Protein AF-A0A959YIH0-F1 (afdb_monomer)

Secondary structure (DSSP, 8-state):
-------HHHHHHHH-TTTTTSPPPPP-PPPTTHHHHHHHHHHHHHHS------TTHHHHHHHHHHHHHHHHHHHHS--------HHHHHHHS-HHHHHHHHHHS-----HHHHHHTTSS-HHHHHHHH---GGGGGGS---------PPPP-------HHHHHHHHHHHH--

Structure (mmCIF, N/CA/C/O backbone):
data_AF-A0A959YIH0-F1
#
_entry.id   AF-A0A959YIH0-F1
#
loop_
_atom_site.group_PDB
_atom_site.id
_atom_site.type_symbol
_atom_site.label_atom_id
_atom_site.label_alt_id
_atom_site.label_comp_id
_atom_site.label_asym_id
_atom_site.label_entity_id
_atom_site.label_seq_id
_atom_site.pdbx_PDB_ins_code
_atom_site.Cartn_x
_atom_site.Cartn_y
_atom_site.Cartn_z
_atom_site.occupancy
_atom_site.B_iso_or_equiv
_atom_site.auth_seq_id
_atom_site.auth_comp_id
_atom_site.auth_asym_id
_atom_site.auth_atom_id
_atom_site.pdbx_PDB_model_num
ATOM 1 N N . MET A 1 1 ? -66.044 4.213 20.644 1.00 38.31 1 MET A N 1
ATOM 2 C CA . MET A 1 1 ? -66.030 4.310 22.119 1.00 38.31 1 MET A CA 1
ATOM 3 C C . MET A 1 1 ? -65.194 3.133 22.607 1.00 38.31 1 MET A C 1
ATOM 5 O O . MET A 1 1 ? -65.694 2.019 22.610 1.00 38.31 1 MET A O 1
ATOM 9 N N . ALA A 1 2 ? -63.887 3.328 22.803 1.00 43.69 2 ALA A N 1
ATOM 10 C CA . ALA A 1 2 ? -62.960 2.235 23.116 1.00 43.69 2 ALA A CA 1
ATOM 11 C C . ALA A 1 2 ? -63.130 1.820 24.590 1.00 43.69 2 ALA A C 1
ATOM 13 O O . ALA A 1 2 ? -63.140 2.709 25.448 1.00 43.69 2 ALA A O 1
ATOM 14 N N . PRO A 1 3 ? -63.322 0.530 24.915 1.00 51.44 3 PRO A N 1
ATOM 15 C CA . PRO A 1 3 ? -63.470 0.126 26.301 1.00 51.44 3 PRO A CA 1
ATOM 16 C C . PRO A 1 3 ? -62.102 0.118 26.997 1.00 51.44 3 PRO A C 1
ATOM 18 O O . PRO A 1 3 ? -61.187 -0.573 26.571 1.00 51.44 3 PRO A O 1
ATOM 21 N N . LYS A 1 4 ? -62.024 0.955 28.039 1.00 52.09 4 LYS A N 1
ATOM 22 C CA . LYS A 1 4 ? -61.282 0.844 29.309 1.00 52.09 4 LYS A CA 1
ATOM 23 C C . LYS A 1 4 ? -60.061 -0.085 29.365 1.00 52.09 4 LYS A C 1
ATOM 25 O O . LYS A 1 4 ? -60.226 -1.290 29.226 1.00 52.09 4 LY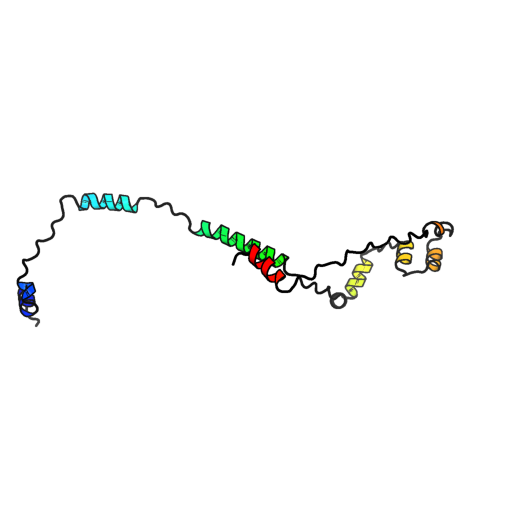S A O 1
ATOM 30 N N . ASN A 1 5 ? -58.934 0.513 29.787 1.00 58.91 5 ASN A N 1
ATOM 31 C CA . ASN A 1 5 ? -57.877 -0.066 30.634 1.00 58.91 5 ASN A CA 1
ATOM 32 C C . ASN A 1 5 ? -58.366 -1.320 31.372 1.00 58.91 5 ASN A C 1
ATOM 34 O O . ASN A 1 5 ? -58.962 -1.203 32.448 1.00 58.91 5 ASN A O 1
ATOM 38 N N . LYS A 1 6 ? -58.162 -2.495 30.782 1.00 59.66 6 LYS A N 1
ATOM 39 C CA . LYS A 1 6 ? -58.108 -3.725 31.557 1.00 59.66 6 LYS A CA 1
ATOM 40 C C . LYS A 1 6 ? -56.715 -3.782 32.159 1.00 59.66 6 LYS A C 1
ATOM 42 O O . LYS A 1 6 ? -55.754 -3.326 31.540 1.00 59.66 6 LYS A O 1
ATOM 47 N N . ASP A 1 7 ? -56.644 -4.234 33.400 1.00 77.31 7 ASP A N 1
ATOM 48 C CA . ASP A 1 7 ? -55.367 -4.421 34.065 1.00 77.31 7 ASP A CA 1
ATOM 49 C C . ASP A 1 7 ? -54.534 -5.403 33.228 1.00 77.31 7 ASP A C 1
ATOM 51 O O . ASP A 1 7 ? -55.070 -6.388 32.715 1.00 77.31 7 ASP A O 1
ATOM 55 N N . ILE A 1 8 ? -53.243 -5.127 33.036 1.00 76.50 8 ILE A N 1
ATOM 56 C CA . ILE A 1 8 ? -52.372 -5.941 32.170 1.00 76.50 8 ILE A CA 1
ATOM 57 C C . ILE A 1 8 ? -52.355 -7.396 32.672 1.00 76.50 8 ILE A C 1
ATOM 59 O O . ILE A 1 8 ? -52.262 -8.333 31.883 1.00 76.50 8 ILE A O 1
ATOM 63 N N . GLN A 1 9 ? -52.546 -7.586 33.980 1.00 71.81 9 GLN A N 1
ATOM 64 C CA . GLN A 1 9 ? -52.694 -8.887 34.630 1.00 71.81 9 GLN A CA 1
ATOM 65 C C . GLN A 1 9 ? -53.962 -9.648 34.206 1.00 71.81 9 GLN A C 1
ATOM 67 O O . GLN A 1 9 ? -53.921 -10.869 34.051 1.00 71.81 9 GLN A O 1
ATOM 72 N N . ASP A 1 10 ? -55.075 -8.948 33.975 1.00 79.12 10 ASP A N 1
ATOM 73 C CA . ASP A 1 10 ? -56.326 -9.564 33.522 1.00 79.12 10 ASP A CA 1
ATOM 74 C C . ASP A 1 10 ? -56.211 -10.024 32.061 1.00 79.12 10 ASP A C 1
ATOM 76 O O . ASP A 1 10 ? -56.648 -11.120 31.718 1.00 79.12 10 ASP A O 1
ATOM 80 N N . GLU A 1 11 ? -55.561 -9.228 31.204 1.00 78.75 11 GLU A N 1
ATOM 81 C CA . GLU A 1 11 ? -55.295 -9.613 29.810 1.00 78.75 11 GLU A CA 1
ATOM 82 C C . GLU A 1 11 ? -54.270 -10.753 29.715 1.00 78.75 11 GLU A C 1
ATOM 84 O O . GLU A 1 11 ? -54.449 -11.692 28.937 1.00 78.75 11 GLU A O 1
ATOM 89 N N . LEU A 1 12 ? -53.220 -10.725 30.544 1.00 78.62 12 LEU A N 1
ATOM 90 C CA . LEU A 1 12 ? -52.243 -11.811 30.630 1.00 78.62 12 LEU A CA 1
ATOM 91 C C . LEU A 1 12 ? -52.887 -13.112 31.104 1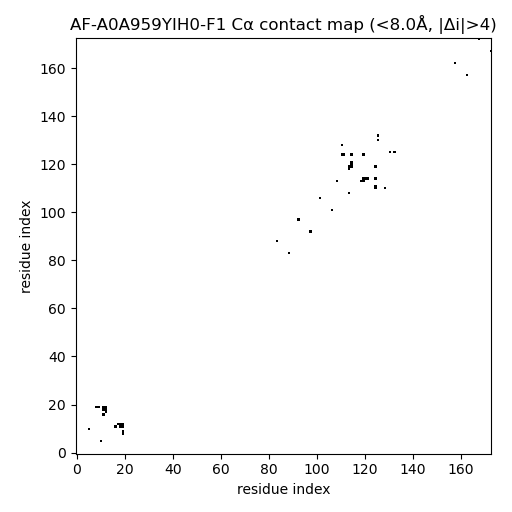.00 78.62 12 LEU A C 1
ATOM 93 O O . LEU A 1 12 ? -52.558 -14.167 30.572 1.00 78.62 12 LEU A O 1
ATOM 97 N N . ARG A 1 13 ? -53.828 -13.065 32.052 1.00 81.88 13 ARG A N 1
ATOM 98 C CA . ARG A 1 13 ? -54.528 -14.260 32.542 1.00 81.88 13 ARG A CA 1
ATOM 99 C C . ARG A 1 13 ? -55.403 -14.912 31.467 1.00 81.88 13 ARG A C 1
ATOM 101 O O . ARG A 1 13 ? -55.488 -16.139 31.439 1.00 81.88 13 ARG A O 1
ATOM 108 N N . ASP A 1 14 ? -56.005 -14.111 30.589 1.00 84.62 14 ASP A N 1
ATOM 109 C CA . ASP A 1 14 ? -56.841 -14.593 29.483 1.00 84.62 14 ASP A CA 1
ATOM 110 C C . ASP A 1 14 ? -56.012 -15.222 28.345 1.00 84.62 14 ASP A C 1
ATOM 112 O O . ASP A 1 14 ? -56.453 -16.190 27.724 1.00 84.62 14 ASP A O 1
ATOM 116 N N . ILE A 1 15 ? -54.817 -14.686 28.059 1.00 84.75 15 ILE A N 1
ATOM 117 C CA . ILE A 1 15 ? -53.994 -15.110 26.910 1.00 84.75 15 ILE A CA 1
ATOM 118 C C . ILE A 1 15 ? -52.932 -16.146 27.322 1.00 84.75 15 ILE A C 1
ATOM 120 O O . ILE A 1 15 ? -52.697 -17.116 26.604 1.00 84.75 15 ILE A O 1
ATOM 124 N N . PHE A 1 16 ? -52.303 -15.960 28.483 1.00 82.56 16 PHE A N 1
ATOM 125 C CA . PHE A 1 16 ? -51.209 -16.783 29.001 1.00 82.56 16 PHE A CA 1
ATOM 126 C C . PHE A 1 16 ? -51.337 -16.968 30.524 1.00 82.56 16 PHE A C 1
ATOM 128 O O . PHE A 1 16 ? -50.614 -16.328 31.296 1.00 82.56 16 PHE A O 1
ATOM 135 N N . PRO A 1 17 ? -52.219 -17.876 30.986 1.00 78.75 17 PRO A N 1
ATOM 136 C CA . PRO A 1 17 ? -52.513 -18.055 32.410 1.00 78.75 17 PRO A CA 1
ATOM 137 C C . PRO A 1 17 ? -51.282 -18.414 33.256 1.00 78.75 17 PRO A C 1
ATOM 139 O O . PRO A 1 17 ? -51.258 -18.119 34.448 1.00 78.75 17 PRO A O 1
ATOM 142 N N . GLU A 1 18 ? -50.247 -18.996 32.645 1.00 77.75 18 GLU A N 1
ATOM 143 C CA . GLU A 1 18 ? -48.972 -19.318 33.300 1.00 77.75 18 GLU A CA 1
ATOM 144 C C . GLU A 1 18 ? -48.161 -18.066 33.687 1.00 77.75 18 GLU A C 1
ATOM 146 O O . GLU A 1 18 ? -47.511 -18.047 34.732 1.00 77.75 18 GLU A O 1
ATOM 151 N N . LEU A 1 19 ? -48.232 -16.989 32.896 1.00 71.81 19 LEU A N 1
ATOM 152 C CA . LEU A 1 19 ? -47.504 -15.741 33.162 1.00 71.81 19 LEU A CA 1
ATOM 153 C C . LEU A 1 19 ? -48.202 -14.869 34.209 1.00 71.81 19 LEU A C 1
ATOM 155 O O . LEU A 1 19 ? -47.533 -14.178 34.968 1.00 71.81 19 LEU A O 1
ATOM 159 N N . ALA A 1 20 ? -49.530 -14.952 34.311 1.00 73.69 20 ALA A N 1
ATOM 160 C CA . ALA A 1 20 ? -50.3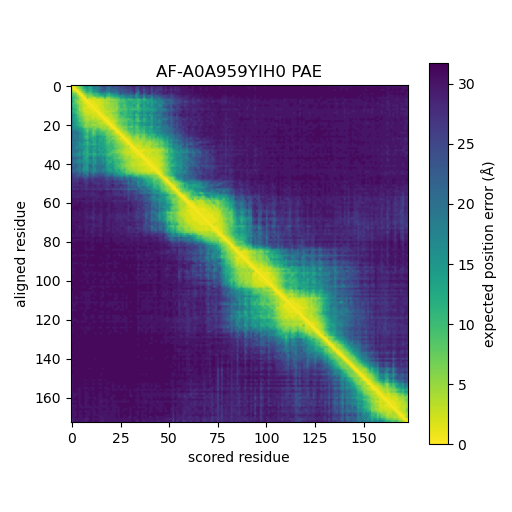05 -14.236 35.328 1.00 73.69 20 ALA A CA 1
ATOM 161 C C . ALA A 1 20 ? -50.062 -14.755 36.760 1.00 73.69 20 ALA A C 1
ATOM 163 O O . ALA A 1 20 ? -50.447 -14.113 37.735 1.00 73.69 20 ALA A O 1
ATOM 164 N N . THR A 1 21 ? -49.455 -15.939 36.901 1.00 76.19 21 THR A N 1
ATOM 165 C CA . THR A 1 21 ? -49.031 -16.490 38.198 1.00 76.19 21 THR A CA 1
ATOM 166 C C . THR A 1 21 ? -47.585 -16.163 38.561 1.00 76.19 21 THR A C 1
ATOM 168 O O . THR A 1 21 ? -47.141 -16.529 39.650 1.00 76.19 21 THR A O 1
ATOM 171 N N . TRP A 1 22 ? -46.841 -15.497 37.673 1.00 76.44 22 TRP A N 1
ATOM 172 C CA . TRP A 1 22 ? -45.456 -15.137 37.936 1.00 76.44 22 TRP A CA 1
ATOM 173 C C . TRP A 1 22 ? -45.405 -14.027 39.000 1.00 76.44 22 TRP A C 1
ATOM 175 O O . TRP A 1 22 ? -46.135 -13.041 38.877 1.00 76.44 22 TRP A O 1
ATOM 185 N N . PRO A 1 23 ? -44.583 -14.166 40.058 1.00 74.50 23 PRO A N 1
ATOM 186 C CA . PRO A 1 23 ? -44.419 -13.107 41.046 1.00 74.50 23 PRO A CA 1
ATOM 187 C C . PRO A 1 23 ? -43.867 -11.867 40.347 1.00 74.50 23 PRO A C 1
ATOM 189 O O . PRO A 1 23 ? -42.857 -11.966 39.655 1.00 74.50 23 PRO A O 1
ATOM 192 N N . GLU A 1 24 ? -44.537 -10.725 40.498 1.00 75.56 24 GLU A N 1
ATOM 193 C CA . GLU A 1 24 ? -44.120 -9.473 39.869 1.00 75.56 24 GLU A CA 1
ATOM 194 C C . GLU A 1 24 ? -42.621 -9.255 40.130 1.00 75.56 24 GLU A C 1
ATOM 196 O O . GLU A 1 24 ? -42.200 -9.296 41.292 1.00 75.56 24 GLU A O 1
ATOM 201 N N . PRO A 1 25 ? -41.791 -9.175 39.072 1.00 73.00 25 PRO A N 1
ATOM 202 C CA . PRO A 1 25 ? -40.358 -9.070 39.256 1.00 73.00 25 PRO A CA 1
ATOM 203 C C . PRO A 1 25 ? -40.086 -7.792 40.039 1.00 73.00 25 PRO A C 1
ATOM 205 O O . PRO A 1 25 ? -40.552 -6.722 39.649 1.00 73.00 25 PRO A O 1
ATOM 208 N N . GLU A 1 26 ? -39.355 -7.919 41.146 1.00 80.25 26 GLU A N 1
ATOM 209 C CA . GLU A 1 26 ? -38.898 -6.765 41.912 1.00 80.25 26 GLU A CA 1
ATOM 210 C C . GLU A 1 26 ? -38.216 -5.787 40.952 1.00 80.25 26 GLU A C 1
ATOM 212 O O . GLU A 1 26 ? -37.412 -6.195 40.101 1.00 80.25 26 GLU A O 1
ATOM 217 N N . GLU A 1 27 ? -38.585 -4.507 41.046 1.00 80.62 27 GLU A N 1
ATOM 218 C CA . GLU A 1 27 ? -37.963 -3.477 40.227 1.00 80.62 27 GLU A CA 1
ATOM 219 C C . GLU A 1 27 ? -36.448 -3.549 40.456 1.00 80.62 27 GLU A C 1
ATOM 221 O O . GLU A 1 27 ? -36.003 -3.523 41.606 1.00 80.62 27 GLU A O 1
ATOM 226 N N . PRO A 1 28 ? -35.634 -3.704 39.399 1.00 80.62 28 PRO A N 1
ATOM 227 C CA . PRO A 1 28 ? -34.201 -3.854 39.568 1.00 80.62 28 PRO A CA 1
ATOM 228 C C . PRO A 1 28 ? -33.623 -2.563 40.151 1.00 80.62 28 PRO A C 1
ATOM 230 O O . PRO A 1 28 ? -33.426 -1.572 39.446 1.00 80.62 28 PRO A O 1
ATOM 233 N N . GLU A 1 29 ? -33.343 -2.579 41.451 1.00 83.81 29 GLU A N 1
ATOM 234 C CA . GLU A 1 29 ? -32.688 -1.476 42.136 1.00 83.81 29 GLU A CA 1
ATOM 235 C C . GLU A 1 29 ? -31.197 -1.466 41.791 1.00 83.81 29 GLU A C 1
ATOM 237 O O . GLU A 1 29 ? -30.477 -2.462 41.912 1.00 83.81 29 GLU A O 1
ATOM 242 N N . VAL A 1 30 ? -30.713 -0.311 41.342 1.00 88.56 30 VAL A N 1
ATOM 243 C CA . VAL A 1 30 ? -29.288 -0.120 41.080 1.00 88.56 30 VAL A CA 1
ATOM 244 C C . VAL A 1 30 ? -28.537 0.139 42.391 1.00 88.56 30 VAL A C 1
ATOM 246 O O . VAL A 1 30 ? -29.028 0.875 43.250 1.00 88.56 30 VAL A O 1
ATOM 249 N N . PRO A 1 31 ? -27.314 -0.399 42.559 1.00 87.50 31 PRO A N 1
ATOM 250 C CA . PRO A 1 31 ? -26.487 -0.093 43.718 1.00 87.50 31 PRO A CA 1
ATOM 251 C C . PRO A 1 31 ? -26.227 1.412 43.859 1.00 87.50 31 PRO A C 1
ATOM 253 O O . PRO A 1 31 ? -25.991 2.116 42.872 1.00 87.50 31 PRO A O 1
ATOM 256 N N . ALA A 1 32 ? -26.203 1.899 45.101 1.00 87.25 32 ALA A N 1
ATOM 257 C CA . ALA A 1 32 ? -25.898 3.296 45.388 1.00 87.25 32 ALA A CA 1
ATOM 258 C C . ALA A 1 32 ? -24.532 3.697 44.793 1.00 87.25 32 ALA A C 1
ATOM 260 O O . ALA A 1 32 ? -23.516 3.037 45.027 1.00 87.25 32 ALA A O 1
ATOM 261 N N . GLY A 1 33 ? -24.516 4.781 44.014 1.00 86.38 33 GLY A N 1
ATOM 262 C CA . GLY A 1 33 ? -23.314 5.290 43.348 1.00 86.38 33 GLY A CA 1
ATOM 263 C C . GLY A 1 33 ? -22.910 4.563 42.059 1.00 86.38 33 GLY A C 1
ATOM 264 O O . GLY A 1 33 ? -21.803 4.782 41.570 1.00 86.38 33 GLY A O 1
ATOM 265 N N . TYR A 1 34 ? -23.773 3.706 41.491 1.00 88.19 34 TYR A N 1
ATOM 266 C CA . TYR A 1 34 ? -23.527 3.061 40.192 1.00 88.19 34 TYR A CA 1
ATOM 267 C C . TYR A 1 34 ? -23.298 4.090 39.075 1.00 88.19 34 TYR A C 1
ATOM 269 O O . TYR A 1 34 ? -22.289 4.031 38.375 1.00 88.19 34 TYR A O 1
ATOM 277 N N . PHE A 1 35 ? -24.192 5.075 38.951 1.00 91.81 35 PHE A N 1
ATOM 278 C CA . PHE A 1 35 ? -24.095 6.098 37.907 1.00 91.81 35 PHE A CA 1
ATOM 279 C C . PHE A 1 35 ? -22.925 7.068 38.120 1.00 91.81 35 PHE A C 1
ATOM 281 O O . PHE A 1 35 ? -22.288 7.455 37.143 1.00 91.81 35 PHE A O 1
ATOM 288 N N . ASP A 1 36 ? -22.559 7.359 39.373 1.00 88.44 36 ASP A N 1
ATOM 289 C CA . ASP A 1 36 ? -21.404 8.214 39.691 1.00 88.44 36 ASP A CA 1
ATOM 290 C C . ASP A 1 36 ? -20.077 7.591 39.220 1.00 88.44 36 ASP A C 1
ATOM 292 O O . ASP A 1 36 ? -19.158 8.288 38.787 1.00 88.44 36 ASP A O 1
ATOM 296 N N . ARG A 1 37 ? -19.964 6.257 39.293 1.00 86.75 37 ARG A N 1
ATOM 297 C CA . ARG A 1 37 ? -18.784 5.514 38.817 1.00 86.75 37 ARG A CA 1
ATOM 298 C C . ARG A 1 37 ? -18.834 5.241 37.319 1.00 86.75 37 ARG A C 1
ATOM 300 O O . ARG A 1 37 ? -17.785 5.200 36.682 1.00 86.75 37 ARG A O 1
ATOM 307 N N . LEU A 1 38 ? -20.033 5.083 36.756 1.00 89.31 38 LEU A N 1
ATOM 308 C CA . LEU A 1 38 ? -20.225 4.795 35.338 1.00 89.31 38 LEU A CA 1
ATOM 309 C C . LEU A 1 38 ? -19.615 5.886 34.454 1.00 89.31 38 LEU A C 1
ATOM 311 O O . LEU A 1 38 ? -18.947 5.568 33.475 1.00 89.31 38 LEU A O 1
ATOM 315 N N . GLU A 1 39 ? -19.794 7.159 34.808 1.00 85.12 39 GLU A N 1
ATOM 316 C CA . GLU A 1 39 ? -19.201 8.271 34.058 1.00 85.12 39 GLU A CA 1
ATOM 317 C C . GLU A 1 39 ? -17.672 8.171 34.013 1.00 85.12 39 GLU A C 1
ATOM 319 O O . GLU A 1 39 ? -17.073 8.271 32.941 1.00 85.12 39 GLU A O 1
ATOM 324 N N . GLN A 1 40 ? -17.039 7.902 35.158 1.00 83.62 40 GLN A N 1
ATOM 325 C CA . GLN A 1 40 ? -15.586 7.745 35.246 1.00 83.62 40 GLN A CA 1
ATOM 326 C C . GLN A 1 40 ? -15.100 6.527 34.456 1.00 83.62 40 GLN A C 1
ATOM 328 O O . GLN A 1 40 ? -14.143 6.644 33.694 1.00 83.62 40 GLN A O 1
ATOM 333 N N . GLU A 1 41 ? -15.789 5.388 34.558 1.00 85.12 41 GLU A N 1
ATOM 334 C CA . GLU A 1 41 ? -15.442 4.179 33.807 1.00 85.12 41 GLU A CA 1
ATOM 335 C C . GLU A 1 41 ? -15.590 4.359 32.292 1.00 85.12 41 GLU A C 1
ATOM 337 O O . GLU A 1 41 ? -14.772 3.855 31.517 1.00 85.12 41 GLU A O 1
ATOM 342 N N . VAL A 1 42 ? -16.632 5.063 31.845 1.00 85.56 42 VAL A N 1
ATOM 343 C CA . VAL A 1 42 ? -16.844 5.358 30.424 1.00 85.56 42 VAL A CA 1
ATOM 344 C C . VAL A 1 42 ? -15.754 6.300 29.926 1.00 85.56 42 VAL A C 1
ATOM 346 O O . VAL A 1 42 ? -15.172 6.041 28.873 1.00 85.56 42 VAL A O 1
ATOM 349 N N . LEU A 1 43 ? -15.423 7.352 30.676 1.00 81.81 43 LEU A N 1
ATOM 350 C CA . LEU A 1 43 ? -14.346 8.281 30.325 1.00 81.81 43 LEU A CA 1
ATOM 351 C C . LEU A 1 43 ? -12.988 7.570 30.273 1.00 81.81 43 LEU A C 1
ATOM 353 O O . LEU A 1 43 ? -12.247 7.748 29.312 1.00 81.81 43 LEU A O 1
ATOM 357 N N . GL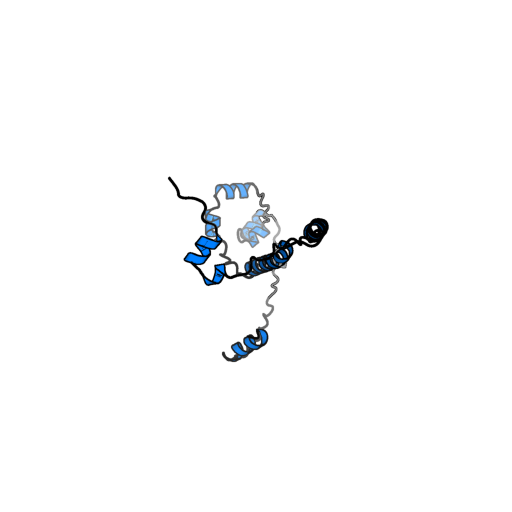U A 1 44 ? -12.677 6.704 31.235 1.00 83.38 44 GLU A N 1
ATOM 358 C CA . GLU A 1 44 ? -11.430 5.932 31.248 1.00 83.38 44 GLU A CA 1
ATOM 359 C C . GLU A 1 44 ? -11.328 4.986 30.039 1.00 83.38 44 GLU A C 1
ATOM 361 O O . GLU A 1 44 ? -10.287 4.912 29.380 1.00 83.38 44 GLU A O 1
ATOM 366 N N . LYS A 1 45 ? -12.433 4.325 29.674 1.00 80.31 45 LYS A N 1
ATOM 367 C CA . LYS A 1 45 ? -12.490 3.417 28.516 1.00 80.31 45 LYS A CA 1
ATOM 368 C C . LYS A 1 45 ? -12.498 4.142 27.166 1.00 80.31 45 LYS A C 1
ATOM 370 O O . LYS A 1 45 ? -12.093 3.546 26.168 1.00 80.31 45 LYS A O 1
ATOM 375 N N . THR A 1 46 ? -12.949 5.397 27.105 1.00 74.88 46 THR A N 1
ATOM 376 C CA . THR A 1 46 ? -13.140 6.136 25.838 1.00 74.88 46 THR A CA 1
ATOM 377 C C . THR A 1 46 ? -12.084 7.208 25.566 1.00 74.88 46 THR A C 1
ATOM 379 O O . THR A 1 46 ? -11.772 7.464 24.404 1.00 74.88 46 THR A O 1
ATOM 382 N N . ILE A 1 47 ? -11.491 7.812 26.601 1.00 70.62 47 ILE A N 1
ATOM 383 C CA . ILE A 1 47 ? -10.493 8.892 26.473 1.00 70.62 47 ILE A CA 1
ATOM 384 C C . ILE A 1 47 ? -9.067 8.343 26.341 1.00 70.62 47 ILE A C 1
ATOM 386 O O . ILE A 1 47 ? -8.155 9.061 25.916 1.00 70.62 47 ILE A O 1
ATOM 390 N N . GLY A 1 48 ? -8.855 7.051 26.608 1.00 67.25 48 GLY A N 1
ATOM 391 C CA . GLY A 1 48 ? -7.614 6.366 26.267 1.00 67.25 48 GLY A CA 1
ATOM 392 C C . GLY A 1 48 ? -7.333 6.492 24.768 1.00 67.25 48 GLY A C 1
ATOM 393 O O . GLY A 1 48 ? -7.881 5.739 23.967 1.00 67.25 48 GLY A O 1
ATOM 394 N N . ARG A 1 49 ? -6.484 7.458 24.379 1.00 60.59 49 ARG A N 1
ATOM 395 C CA . ARG A 1 49 ? -6.016 7.677 23.003 1.00 60.59 49 ARG A CA 1
ATOM 396 C C . ARG A 1 49 ? -5.387 6.387 22.485 1.00 60.59 49 ARG A C 1
ATOM 398 O O . ARG A 1 49 ? -4.190 6.150 22.642 1.00 60.59 49 ARG A O 1
ATOM 405 N N . LYS A 1 50 ? -6.201 5.545 21.854 1.00 62.50 50 LYS A N 1
ATOM 406 C CA . LYS A 1 50 ? -5.749 4.356 21.146 1.00 62.50 50 LYS A CA 1
ATOM 407 C C . LYS A 1 50 ? -4.855 4.847 20.015 1.00 62.50 50 LYS A C 1
ATOM 409 O O . LYS A 1 50 ? -5.333 5.492 19.088 1.00 62.50 50 LYS A O 1
ATOM 414 N N . LYS A 1 51 ? -3.547 4.610 20.141 1.00 65.31 51 LYS A N 1
ATOM 415 C CA . LYS A 1 51 ? -2.531 4.987 19.154 1.00 65.31 51 LYS A CA 1
ATOM 416 C C . 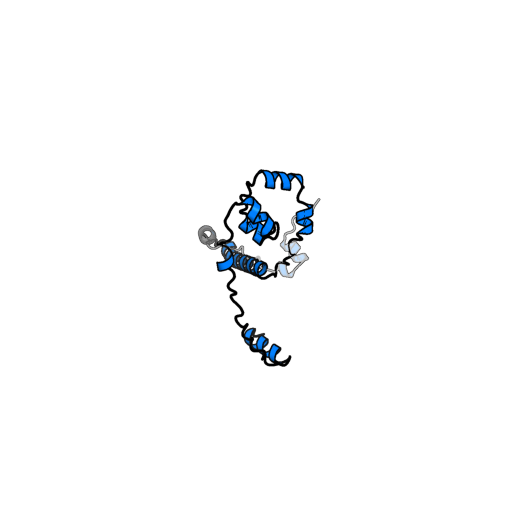LYS A 1 51 ? -2.952 4.437 17.791 1.00 65.31 51 LYS A C 1
ATOM 418 O O . LYS A 1 51 ? -2.838 3.239 17.542 1.00 65.31 51 LYS A O 1
ATOM 423 N N . VAL A 1 52 ? -3.485 5.308 16.938 1.00 62.53 52 VAL A N 1
ATOM 424 C CA . VAL A 1 52 ? -3.910 4.947 15.587 1.00 62.53 52 VAL A CA 1
ATOM 425 C C . VAL A 1 52 ? -2.637 4.760 14.777 1.00 62.53 52 VAL A C 1
ATOM 427 O O . VAL A 1 52 ? -1.977 5.726 14.403 1.00 62.53 52 VAL A O 1
ATOM 430 N N . ILE A 1 53 ? -2.233 3.509 14.577 1.00 65.62 53 ILE A N 1
ATOM 431 C CA . ILE A 1 53 ? -1.172 3.190 13.625 1.00 65.62 53 ILE A CA 1
ATOM 432 C C . ILE A 1 53 ? -1.817 3.313 12.240 1.00 65.62 53 ILE A C 1
ATOM 434 O O . ILE A 1 53 ? -2.807 2.618 11.990 1.00 65.62 53 ILE A O 1
ATOM 438 N N . PRO A 1 54 ? -1.328 4.189 11.346 1.00 71.88 54 PRO A N 1
ATOM 439 C CA . PRO A 1 54 ? -1.905 4.310 10.016 1.00 71.88 54 PRO A CA 1
ATOM 440 C C . PRO A 1 54 ? -1.717 2.980 9.273 1.00 71.88 54 PRO A C 1
ATOM 442 O O . PRO A 1 54 ? -0.593 2.551 9.010 1.00 71.88 54 PRO A O 1
ATOM 445 N N . MET A 1 55 ? -2.829 2.310 8.946 1.00 63.19 55 MET A N 1
ATOM 446 C CA . MET A 1 55 ? -2.849 0.982 8.306 1.00 63.19 55 MET A CA 1
ATOM 447 C C . MET A 1 55 ? -2.109 0.930 6.960 1.00 63.19 55 MET A C 1
ATOM 449 O O . MET A 1 55 ? -1.710 -0.144 6.519 1.00 63.19 55 MET A O 1
ATOM 453 N N . VAL A 1 56 ? -1.875 2.081 6.330 1.00 61.97 56 VAL A N 1
ATOM 454 C CA . VAL A 1 56 ? -1.180 2.203 5.042 1.00 61.97 56 VAL A CA 1
ATOM 455 C C . VAL A 1 56 ? 0.307 1.847 5.112 1.00 61.97 56 VAL A C 1
ATOM 457 O O . VAL A 1 56 ? 0.857 1.403 4.111 1.00 61.97 56 VAL A O 1
ATOM 460 N N . ALA A 1 57 ? 0.957 1.940 6.277 1.00 62.81 57 ALA A N 1
ATOM 461 C CA . ALA A 1 57 ? 2.403 1.709 6.382 1.00 62.81 57 ALA A CA 1
ATOM 462 C C . ALA A 1 57 ? 2.835 0.277 6.004 1.00 62.81 57 ALA A C 1
ATOM 464 O O . ALA A 1 57 ? 3.962 0.074 5.562 1.00 62.81 57 ALA A O 1
ATOM 465 N N . ARG A 1 58 ? 1.944 -0.716 6.142 1.00 64.50 58 ARG A N 1
ATOM 466 C CA . ARG A 1 58 ? 2.254 -2.128 5.844 1.00 64.50 58 ARG A CA 1
ATOM 467 C C . ARG A 1 58 ? 2.142 -2.481 4.361 1.00 64.50 58 ARG A C 1
ATOM 469 O O . ARG A 1 58 ? 2.730 -3.467 3.939 1.00 64.50 58 ARG A O 1
ATOM 476 N N . TRP A 1 59 ? 1.407 -1.688 3.586 1.00 68.62 59 TRP A N 1
ATOM 477 C CA . TRP A 1 59 ? 1.189 -1.941 2.159 1.00 68.62 59 TRP A CA 1
ATOM 478 C C . TRP A 1 59 ? 2.185 -1.194 1.274 1.00 68.62 59 TRP A C 1
ATOM 480 O O . TRP A 1 59 ? 2.427 -1.613 0.148 1.00 68.62 59 TRP A O 1
ATOM 490 N N . VAL A 1 60 ? 2.807 -0.130 1.792 1.00 76.31 60 VAL A N 1
ATOM 491 C CA . VAL A 1 60 ? 3.813 0.653 1.058 1.00 76.31 60 VAL A CA 1
ATOM 492 C C . VAL A 1 60 ? 5.040 -0.194 0.710 1.00 76.31 60 VAL A C 1
ATOM 494 O O . VAL A 1 60 ? 5.536 -0.111 -0.409 1.00 76.31 60 VAL A O 1
ATOM 497 N N . THR A 1 61 ? 5.503 -1.053 1.622 1.00 76.25 61 THR A N 1
ATOM 498 C CA . THR A 1 61 ? 6.659 -1.930 1.365 1.00 76.25 61 THR A CA 1
ATOM 499 C C . THR A 1 61 ? 6.346 -3.002 0.322 1.00 76.25 61 THR A C 1
ATOM 501 O O . THR A 1 61 ? 7.151 -3.235 -0.576 1.00 76.25 61 THR A O 1
ATOM 504 N N . ALA A 1 62 ? 5.156 -3.605 0.389 1.00 80.75 62 ALA A N 1
ATOM 505 C CA . ALA A 1 62 ? 4.702 -4.586 -0.595 1.00 80.75 62 ALA A CA 1
ATOM 506 C C . ALA A 1 62 ? 4.492 -3.955 -1.985 1.00 80.75 62 ALA A C 1
ATOM 508 O O . ALA A 1 62 ? 4.902 -4.527 -2.992 1.00 80.75 62 ALA A O 1
ATOM 509 N N . ALA A 1 63 ? 3.917 -2.749 -2.047 1.00 82.31 63 ALA A N 1
ATOM 510 C CA . ALA A 1 63 ? 3.735 -2.019 -3.299 1.00 82.31 63 ALA A CA 1
ATOM 511 C C . ALA A 1 63 ? 5.078 -1.638 -3.944 1.00 82.31 63 ALA A C 1
ATOM 513 O O . ALA A 1 63 ? 5.243 -1.802 -5.150 1.00 82.31 63 ALA A O 1
ATOM 514 N N . ALA A 1 64 ? 6.060 -1.193 -3.152 1.00 85.25 64 ALA A N 1
ATOM 515 C CA . ALA A 1 64 ? 7.395 -0.871 -3.656 1.00 85.25 64 ALA A CA 1
ATOM 516 C C . ALA A 1 64 ? 8.111 -2.099 -4.247 1.00 85.25 64 ALA A C 1
ATOM 518 O O . ALA A 1 64 ? 8.727 -1.997 -5.307 1.00 85.25 64 ALA A O 1
ATOM 519 N N . ALA A 1 65 ? 7.984 -3.268 -3.609 1.00 89.12 65 ALA A N 1
ATOM 520 C CA . ALA A 1 65 ? 8.549 -4.513 -4.128 1.00 89.12 65 ALA A CA 1
ATOM 521 C C . ALA A 1 65 ? 7.929 -4.908 -5.480 1.00 89.12 65 ALA A C 1
ATOM 523 O O . ALA A 1 65 ? 8.658 -5.253 -6.406 1.00 89.12 65 ALA A O 1
ATOM 524 N N . LEU A 1 66 ? 6.605 -4.784 -5.631 1.00 92.44 66 LEU A N 1
ATOM 525 C CA . LEU A 1 66 ? 5.918 -5.065 -6.898 1.00 92.44 66 LEU A CA 1
ATOM 526 C C . LEU A 1 66 ? 6.330 -4.104 -8.022 1.00 92.44 66 LEU A C 1
ATOM 528 O O . LEU A 1 66 ? 6.477 -4.534 -9.163 1.00 92.44 66 LEU A O 1
ATOM 532 N N . VAL A 1 67 ? 6.558 -2.825 -7.711 1.00 93.81 67 VAL A N 1
ATOM 533 C CA . VAL A 1 67 ? 7.044 -1.839 -8.692 1.00 93.81 67 VAL A CA 1
ATOM 534 C C . VAL A 1 67 ? 8.451 -2.194 -9.178 1.00 93.81 67 VAL A C 1
ATOM 536 O O . VAL A 1 67 ? 8.697 -2.177 -10.381 1.00 93.81 67 VAL A O 1
ATOM 539 N N . LEU A 1 68 ? 9.361 -2.570 -8.274 1.00 94.56 68 LEU A N 1
ATOM 540 C CA . LEU A 1 68 ? 10.714 -2.995 -8.652 1.00 94.56 68 LEU A CA 1
ATOM 541 C C . LEU A 1 68 ? 10.702 -4.280 -9.486 1.00 94.56 68 LEU A C 1
ATOM 543 O O . LEU A 1 68 ? 11.428 -4.373 -10.472 1.00 94.56 68 LEU A O 1
ATOM 547 N N . LEU A 1 69 ? 9.838 -5.234 -9.137 1.00 94.12 69 LEU A N 1
ATOM 548 C CA . LEU A 1 69 ? 9.669 -6.479 -9.888 1.00 94.12 69 LEU A CA 1
ATOM 549 C C . LEU A 1 69 ? 9.114 -6.205 -11.295 1.00 94.12 69 LEU A C 1
ATOM 551 O O . LEU A 1 69 ? 9.589 -6.776 -12.270 1.00 94.12 69 LEU A O 1
ATOM 555 N N . PHE A 1 70 ? 8.171 -5.268 -11.426 1.00 93.94 70 PHE A N 1
ATOM 556 C CA . PHE A 1 70 ? 7.614 -4.861 -12.716 1.00 93.94 70 PHE A CA 1
ATOM 557 C C . PHE A 1 70 ? 8.640 -4.151 -13.612 1.00 93.94 70 PHE A C 1
ATOM 559 O O . PHE A 1 70 ? 8.703 -4.431 -14.808 1.00 93.94 70 PHE A O 1
ATOM 566 N N . ILE A 1 71 ? 9.469 -3.269 -13.043 1.00 92.12 71 ILE A N 1
ATOM 567 C CA . ILE A 1 71 ? 10.550 -2.586 -13.773 1.00 92.12 71 ILE A CA 1
ATOM 568 C C . ILE A 1 71 ? 11.632 -3.587 -14.194 1.00 92.12 71 ILE A C 1
ATOM 570 O O . ILE A 1 71 ? 12.050 -3.584 -15.350 1.00 92.12 71 ILE A O 1
ATOM 574 N N . GLY A 1 72 ? 12.046 -4.474 -13.285 1.00 92.56 72 GLY A N 1
ATOM 575 C CA . GLY A 1 72 ? 13.002 -5.539 -13.591 1.00 92.56 72 GLY A CA 1
ATOM 576 C C . GLY A 1 72 ? 12.485 -6.472 -14.686 1.00 92.56 72 GLY A C 1
ATOM 577 O O . GLY A 1 72 ? 13.213 -6.795 -15.618 1.00 92.56 72 GLY A O 1
ATOM 578 N N . TRP A 1 73 ? 11.199 -6.828 -14.640 1.00 92.00 73 TRP A N 1
ATOM 579 C CA . TRP A 1 73 ? 10.566 -7.627 -15.687 1.00 92.00 73 TRP A CA 1
ATOM 580 C C . TRP A 1 73 ? 10.488 -6.895 -17.030 1.00 92.00 73 TRP A C 1
ATOM 582 O O . TRP A 1 73 ? 10.709 -7.517 -18.064 1.00 92.00 73 TRP A O 1
ATOM 592 N N . GLN A 1 74 ? 10.223 -5.584 -17.038 1.00 89.50 74 GLN A N 1
ATOM 593 C CA . GLN A 1 74 ? 10.285 -4.761 -18.253 1.00 89.50 74 GLN A CA 1
ATOM 594 C C . GLN A 1 74 ? 11.677 -4.791 -18.894 1.00 89.50 74 GLN A C 1
ATOM 596 O O . GLN A 1 74 ? 11.786 -4.898 -20.109 1.00 89.50 74 GLN A O 1
ATOM 601 N N . PHE A 1 75 ? 12.732 -4.761 -18.081 1.00 89.00 75 PHE A N 1
ATOM 602 C CA . PHE A 1 75 ? 14.111 -4.800 -18.568 1.00 89.00 75 PHE A CA 1
ATOM 603 C C . PHE A 1 75 ? 14.528 -6.179 -19.100 1.00 89.00 75 PHE A C 1
ATOM 605 O O . PHE A 1 75 ? 15.395 -6.274 -19.963 1.00 89.00 75 PHE A O 1
ATOM 612 N N . LEU A 1 76 ? 13.901 -7.247 -18.598 1.00 85.81 76 LEU A N 1
ATOM 613 C CA . LEU A 1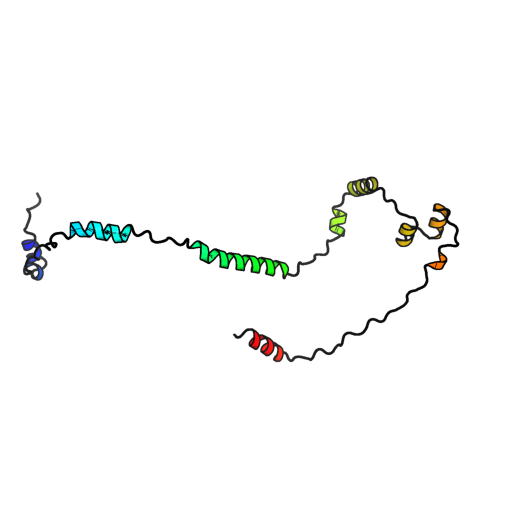 76 ? 14.157 -8.624 -19.024 1.00 85.81 76 LEU A CA 1
ATOM 614 C C . LEU A 1 76 ? 13.330 -9.046 -20.243 1.00 85.81 76 LEU A C 1
ATOM 616 O O . LEU A 1 76 ? 13.590 -10.095 -20.831 1.00 85.81 76 LEU A O 1
ATOM 620 N N . ARG A 1 77 ? 12.321 -8.254 -20.633 1.00 82.31 77 ARG A N 1
ATOM 621 C CA . ARG A 1 77 ? 11.641 -8.484 -21.905 1.00 82.31 77 ARG A CA 1
ATOM 622 C C . ARG A 1 77 ? 12.651 -8.206 -23.012 1.00 82.31 77 ARG A C 1
ATOM 624 O O . ARG A 1 77 ? 13.162 -7.087 -23.058 1.00 82.31 77 ARG A O 1
ATOM 631 N N . PRO A 1 78 ? 12.924 -9.170 -23.911 1.00 73.38 78 PRO A N 1
ATOM 632 C CA . PRO A 1 78 ? 13.662 -8.859 -25.119 1.00 73.38 78 PRO A CA 1
ATOM 633 C C . PRO A 1 78 ? 12.862 -7.765 -25.813 1.00 73.38 78 PRO A C 1
ATOM 635 O O . PRO A 1 78 ? 11.733 -8.003 -26.254 1.00 73.38 78 PRO A O 1
ATOM 638 N N . GLN A 1 79 ? 13.394 -6.539 -25.821 1.00 70.06 79 GLN A N 1
ATOM 639 C CA . GLN A 1 79 ? 12.826 -5.521 -26.680 1.00 70.06 79 GLN A CA 1
ATOM 640 C C . GLN A 1 79 ? 12.876 -6.133 -28.075 1.00 70.06 79 GLN A C 1
ATOM 642 O O . GLN A 1 79 ? 13.959 -6.565 -28.486 1.00 70.06 79 GLN A O 1
ATOM 647 N N . PRO A 1 80 ? 11.73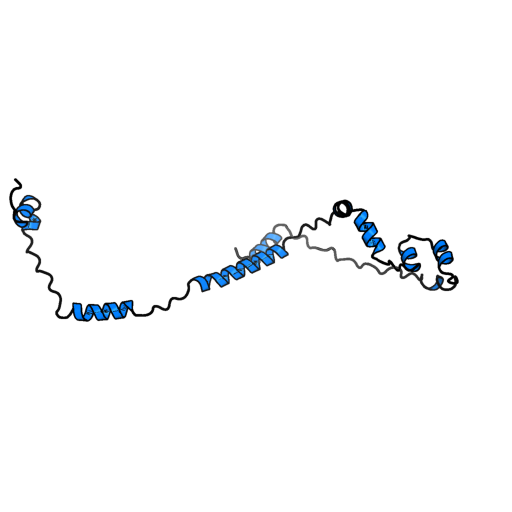9 -6.240 -28.785 1.00 68.56 80 PRO A N 1
ATOM 648 C CA . PRO A 1 80 ? 11.806 -6.460 -30.206 1.00 68.56 80 PRO A CA 1
ATOM 649 C C . PRO A 1 80 ? 12.576 -5.254 -30.719 1.00 68.56 80 PRO A C 1
ATOM 651 O O . PRO A 1 80 ? 12.026 -4.163 -30.850 1.00 68.56 80 PRO A O 1
ATOM 654 N N . GLN A 1 81 ? 13.878 -5.435 -30.931 1.00 59.91 81 GLN A N 1
ATOM 655 C CA . GLN A 1 81 ? 14.644 -4.574 -31.795 1.00 59.91 81 GLN A CA 1
ATOM 656 C C . GLN A 1 81 ? 14.051 -4.840 -33.172 1.00 59.91 81 GLN A C 1
ATOM 658 O O . GLN A 1 81 ? 14.557 -5.635 -33.958 1.00 59.91 81 GLN A O 1
ATOM 663 N N . ALA A 1 82 ? 12.888 -4.233 -33.423 1.00 63.62 82 ALA A N 1
ATOM 664 C CA . ALA A 1 82 ? 12.559 -3.791 -34.748 1.00 63.62 82 ALA A CA 1
ATOM 665 C C . ALA A 1 82 ? 13.755 -2.920 -35.094 1.00 63.62 82 ALA A C 1
ATOM 667 O O . ALA A 1 82 ? 13.887 -1.813 -34.567 1.00 63.62 82 ALA A O 1
ATOM 668 N N . ALA A 1 83 ? 14.694 -3.502 -35.845 1.00 68.06 83 ALA A N 1
ATOM 669 C CA . ALA A 1 83 ? 15.745 -2.737 -36.473 1.00 68.06 83 ALA A CA 1
ATOM 670 C C . ALA A 1 83 ? 15.038 -1.501 -37.035 1.00 68.06 83 ALA A C 1
ATOM 672 O O . ALA A 1 83 ? 14.007 -1.687 -37.695 1.00 68.06 83 ALA A O 1
ATOM 673 N N . PRO A 1 84 ? 15.464 -0.280 -36.662 1.00 62.06 84 PRO A N 1
ATOM 674 C CA . PRO A 1 84 ? 14.851 0.917 -37.200 1.00 62.06 84 PRO A CA 1
ATOM 675 C C . PRO A 1 84 ? 14.795 0.710 -38.704 1.00 62.06 84 PRO A C 1
ATOM 677 O O . PRO A 1 84 ? 15.833 0.465 -39.321 1.00 62.06 84 PRO A O 1
ATOM 680 N N . ASP A 1 85 ? 13.583 0.656 -39.257 1.00 72.19 85 ASP A N 1
ATOM 681 C CA . ASP A 1 85 ? 13.427 0.462 -40.684 1.00 72.19 85 ASP A CA 1
ATOM 682 C C . ASP A 1 85 ? 13.961 1.738 -41.315 1.00 72.19 85 ASP A C 1
ATOM 684 O O . ASP A 1 85 ? 13.282 2.762 -41.384 1.00 72.19 85 ASP A O 1
ATOM 688 N N . PHE A 1 86 ? 15.243 1.690 -41.662 1.00 70.12 86 PHE A N 1
ATOM 689 C CA . PHE A 1 86 ? 15.985 2.804 -42.215 1.00 70.12 86 PHE A CA 1
ATOM 690 C C . PHE A 1 86 ? 15.261 3.335 -43.450 1.00 70.12 86 PHE A C 1
ATOM 692 O O . PHE A 1 86 ? 15.276 4.533 -43.689 1.00 70.12 86 PHE A O 1
ATOM 699 N N . GLN A 1 87 ? 14.523 2.481 -44.172 1.00 67.25 87 GLN A N 1
ATOM 700 C CA . GLN A 1 87 ? 13.680 2.921 -45.280 1.00 67.25 87 GLN A CA 1
ATOM 701 C C . GLN A 1 87 ? 12.515 3.797 -44.825 1.00 67.25 87 GLN A C 1
ATOM 703 O O . GLN A 1 87 ? 12.240 4.804 -45.467 1.00 67.25 87 GLN A O 1
ATOM 708 N N . SER A 1 88 ? 11.857 3.456 -43.717 1.00 73.44 88 SER A N 1
ATOM 709 C CA . SER A 1 88 ? 10.785 4.273 -43.143 1.00 73.44 88 SER A CA 1
ATOM 710 C C . SER A 1 88 ? 11.313 5.615 -42.619 1.00 73.44 88 SER A C 1
ATOM 712 O O . SER A 1 88 ? 10.663 6.636 -42.812 1.00 73.44 88 SER A O 1
ATOM 714 N N . GLN A 1 89 ? 12.514 5.639 -42.030 1.00 73.19 89 GLN A N 1
ATOM 715 C CA . GLN A 1 89 ? 13.147 6.880 -41.553 1.00 73.19 89 GLN A CA 1
ATOM 716 C C . GLN A 1 89 ? 13.665 7.757 -42.698 1.00 73.19 89 GLN A C 1
ATOM 718 O O . GLN A 1 89 ? 13.510 8.972 -42.662 1.00 73.19 89 GLN A O 1
ATOM 723 N N . LEU A 1 90 ? 14.218 7.151 -43.750 1.00 73.94 90 LEU A N 1
ATOM 724 C CA . LEU A 1 90 ? 14.593 7.861 -44.971 1.00 73.94 90 LEU A CA 1
ATOM 725 C C . LEU A 1 90 ? 13.376 8.385 -45.739 1.00 73.94 90 LEU A C 1
ATOM 727 O O . LEU A 1 90 ? 13.476 9.418 -46.387 1.00 73.94 90 LEU A O 1
ATOM 731 N N . ALA A 1 91 ? 12.242 7.682 -45.686 1.00 77.31 91 ALA A N 1
ATOM 732 C CA . ALA A 1 91 ? 11.002 8.132 -46.312 1.00 77.31 91 ALA A CA 1
ATOM 733 C C . ALA A 1 91 ? 10.349 9.301 -45.558 1.00 77.31 91 ALA A C 1
ATOM 735 O O . ALA A 1 91 ? 9.568 10.043 -46.152 1.00 77.31 91 ALA A O 1
ATOM 736 N N . GLU A 1 92 ? 10.647 9.446 -44.265 1.00 82.12 92 GLU A N 1
ATOM 737 C CA . GLU A 1 92 ? 10.181 10.554 -43.430 1.00 82.12 92 GLU A CA 1
ATOM 738 C C . GLU A 1 92 ? 11.108 11.778 -43.502 1.00 82.12 92 GLU A C 1
ATOM 740 O O . GLU A 1 92 ? 10.647 12.892 -43.255 1.00 82.12 92 GLU A O 1
ATOM 745 N N . LEU A 1 93 ? 12.378 11.606 -43.895 1.00 78.00 93 LEU A N 1
ATOM 746 C CA . LEU A 1 93 ? 13.261 12.740 -44.165 1.00 78.00 93 LEU A CA 1
ATOM 747 C C . LEU A 1 93 ? 12.808 13.491 -45.422 1.00 78.00 93 LEU A C 1
ATOM 749 O O . LEU A 1 93 ? 12.830 12.958 -46.535 1.00 78.00 93 LEU A O 1
ATOM 753 N N . ASP A 1 94 ? 12.451 14.762 -45.248 1.00 83.38 94 ASP A N 1
ATOM 754 C CA . ASP A 1 94 ? 12.231 15.660 -46.372 1.00 83.38 94 ASP A CA 1
ATOM 755 C C . ASP A 1 94 ? 13.576 16.007 -47.021 1.00 83.38 94 ASP A C 1
ATOM 757 O O . ASP A 1 94 ? 14.569 16.301 -46.351 1.00 83.38 94 ASP A O 1
ATOM 761 N N . TRP A 1 95 ? 13.624 16.002 -48.351 1.00 79.81 95 TRP A N 1
ATOM 762 C CA . TRP A 1 95 ? 14.844 16.335 -49.094 1.00 79.81 95 TRP A CA 1
ATOM 763 C C . TRP A 1 95 ? 15.317 17.767 -48.793 1.00 79.81 95 TRP A C 1
ATOM 765 O O . TRP A 1 95 ? 16.508 18.063 -48.895 1.00 79.81 95 TRP A O 1
ATOM 775 N N . LEU A 1 96 ? 14.387 18.643 -48.403 1.00 78.88 96 LEU A N 1
ATOM 776 C CA . LEU A 1 96 ? 14.669 20.011 -47.990 1.00 78.88 96 LEU A CA 1
ATOM 777 C C . LEU A 1 96 ? 15.476 20.060 -46.682 1.00 78.88 96 LEU A C 1
ATOM 779 O O . LEU A 1 96 ? 16.387 20.878 -46.571 1.00 78.88 96 LEU A O 1
ATOM 783 N N . ASP A 1 97 ? 15.197 19.154 -45.741 1.00 82.25 97 ASP A N 1
ATOM 784 C CA . ASP A 1 97 ? 15.943 19.030 -44.485 1.00 82.25 97 ASP A CA 1
ATOM 785 C C . ASP A 1 97 ? 17.339 18.449 -44.727 1.00 82.25 97 ASP A C 1
ATOM 787 O O . ASP A 1 97 ? 18.299 18.899 -44.111 1.00 82.25 97 ASP A O 1
ATOM 791 N N . VAL A 1 98 ? 17.486 17.517 -45.678 1.00 79.62 98 VAL A N 1
ATOM 792 C CA . VAL A 1 98 ? 18.803 16.987 -46.079 1.00 79.62 98 VAL A CA 1
ATOM 793 C C . VAL A 1 98 ? 19.692 18.094 -46.639 1.00 79.62 98 VAL A C 1
ATOM 795 O O . VAL A 1 98 ? 20.862 18.172 -46.279 1.00 79.62 98 VAL A O 1
ATOM 798 N N . ILE A 1 99 ? 19.155 18.964 -47.500 1.00 79.81 99 ILE A N 1
ATOM 799 C CA . ILE A 1 99 ? 19.923 20.085 -48.064 1.00 79.81 99 ILE A CA 1
ATOM 800 C C . ILE A 1 99 ? 20.245 21.118 -46.992 1.00 79.81 99 ILE A C 1
ATOM 802 O O . ILE A 1 99 ? 21.378 21.580 -46.935 1.00 79.81 99 ILE A O 1
ATOM 806 N N . ALA A 1 100 ? 19.286 21.456 -46.130 1.00 82.06 100 ALA A N 1
ATOM 807 C CA . ALA A 1 100 ? 19.529 22.381 -45.029 1.00 82.06 100 ALA A CA 1
ATOM 808 C C . ALA A 1 100 ? 20.591 21.841 -44.061 1.00 82.06 100 ALA A C 1
ATOM 810 O O . ALA A 1 100 ? 21.430 22.598 -43.580 1.00 82.06 100 ALA A O 1
ATOM 811 N N . MET A 1 101 ? 20.586 20.530 -43.812 1.00 78.50 101 MET A N 1
ATOM 812 C CA . MET A 1 101 ? 21.592 19.860 -42.998 1.00 78.50 101 MET A CA 1
ATOM 813 C C . MET A 1 101 ? 22.964 19.899 -43.683 1.00 78.50 101 MET A C 1
ATOM 815 O O . MET A 1 101 ? 23.915 20.360 -43.056 1.00 78.50 101 MET A O 1
ATOM 819 N N . LEU A 1 102 ? 23.046 19.563 -44.979 1.00 77.31 102 LEU A N 1
ATOM 820 C CA . LEU A 1 102 ? 24.280 19.659 -45.776 1.00 77.31 102 LEU A CA 1
ATOM 821 C C . LEU A 1 102 ? 24.825 21.088 -45.912 1.00 77.31 102 LEU A C 1
ATOM 823 O O . LEU A 1 102 ? 26.024 21.266 -46.059 1.00 77.31 102 LEU A O 1
ATOM 827 N N . GLU A 1 103 ? 23.960 22.101 -45.923 1.00 78.62 103 GLU A N 1
ATOM 828 C CA . GLU A 1 103 ? 24.364 23.511 -45.995 1.00 78.62 103 GLU A CA 1
ATOM 829 C C . GLU A 1 103 ? 24.800 24.047 -44.622 1.00 78.62 103 GLU A C 1
ATOM 831 O O . GLU A 1 103 ? 25.597 24.979 -44.539 1.00 78.62 103 GLU A O 1
ATOM 836 N N . SER A 1 104 ? 24.280 23.465 -43.536 1.00 75.50 104 SER A N 1
ATOM 837 C CA . SER A 1 104 ? 24.631 23.854 -42.167 1.00 75.50 104 SER A CA 1
ATOM 838 C C . SER A 1 104 ? 25.886 23.166 -41.630 1.00 75.50 104 SER A C 1
ATOM 840 O O . SER A 1 104 ? 26.575 23.742 -40.786 1.00 75.50 104 SER A O 1
ATOM 842 N N . GLU A 1 105 ? 26.187 21.956 -42.101 1.00 73.81 105 GLU A N 1
ATOM 843 C CA . GLU A 1 105 ? 27.432 21.264 -41.792 1.00 73.81 105 GLU A CA 1
ATOM 844 C C . GLU A 1 105 ? 28.473 21.627 -42.851 1.00 73.81 105 GLU A C 1
ATOM 846 O O . GLU A 1 105 ? 28.421 21.166 -43.986 1.00 73.81 105 GLU A O 1
ATOM 851 N N . ASP A 1 106 ? 29.443 22.457 -42.466 1.00 64.88 106 ASP A N 1
ATOM 852 C CA . ASP A 1 106 ? 30.687 22.636 -43.217 1.00 64.88 106 ASP A CA 1
ATOM 853 C C . ASP A 1 106 ? 31.459 21.308 -43.110 1.00 64.88 106 ASP A C 1
ATOM 855 O O . ASP A 1 106 ? 32.220 21.081 -42.163 1.00 64.88 106 ASP A O 1
ATOM 859 N N . ILE A 1 107 ? 31.155 20.356 -43.997 1.00 66.75 107 ILE A N 1
ATOM 860 C CA . ILE A 1 107 ? 31.769 19.029 -43.955 1.00 66.75 107 ILE A CA 1
ATOM 861 C C . ILE A 1 107 ? 33.198 19.159 -44.488 1.00 66.75 107 ILE A C 1
ATOM 863 O O . ILE A 1 107 ? 33.443 19.089 -45.692 1.00 66.75 107 ILE A O 1
ATOM 867 N N . 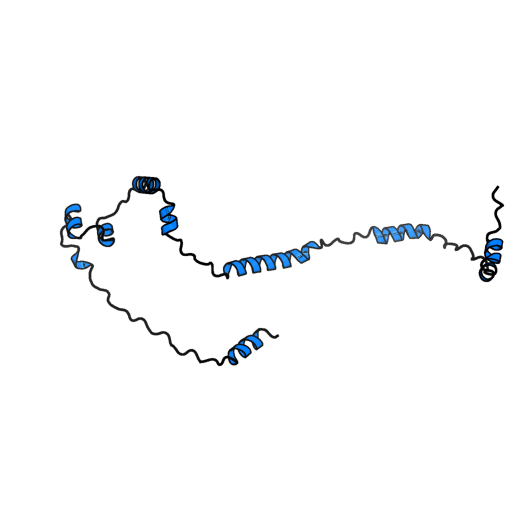ASP A 1 108 ? 34.140 19.376 -43.572 1.00 66.12 108 ASP A N 1
ATOM 868 C CA . ASP A 1 108 ? 35.577 19.478 -43.844 1.00 66.12 108 ASP A CA 1
ATOM 869 C C . ASP A 1 108 ? 36.158 18.073 -44.103 1.00 66.12 108 ASP A C 1
ATOM 871 O O . ASP A 1 108 ? 36.928 17.524 -43.315 1.00 66.12 108 ASP A O 1
ATOM 875 N N . LEU A 1 109 ? 35.695 17.430 -45.181 1.00 70.25 109 LEU A N 1
ATOM 876 C CA . LEU A 1 109 ? 36.148 16.101 -45.583 1.00 70.25 109 LEU A CA 1
ATOM 877 C C . LEU A 1 109 ? 37.521 16.215 -46.231 1.00 70.25 109 LEU A C 1
ATOM 879 O O . LEU A 1 109 ? 37.680 16.771 -47.322 1.00 70.25 109 LEU A O 1
ATOM 883 N N . SER A 1 110 ? 38.518 15.636 -45.570 1.00 73.12 110 SER A N 1
ATOM 884 C CA . SER A 1 110 ? 39.851 15.504 -46.146 1.00 73.12 110 SER A CA 1
ATOM 885 C C . SER A 1 110 ? 39.839 14.534 -47.336 1.00 73.12 110 SER A C 1
ATOM 887 O O . SER A 1 110 ? 39.032 13.602 -47.406 1.00 73.12 110 SER A O 1
ATOM 889 N N . ALA A 1 111 ? 40.763 14.724 -48.281 1.00 75.81 111 ALA A N 1
ATOM 890 C CA . ALA A 1 111 ? 40.885 13.845 -49.445 1.00 75.81 111 ALA A CA 1
ATOM 891 C C . ALA A 1 111 ? 41.121 12.371 -49.051 1.00 75.81 111 ALA A C 1
ATOM 893 O O . ALA A 1 111 ? 40.639 11.468 -49.730 1.00 75.81 111 ALA A O 1
ATOM 894 N N . GLU A 1 112 ? 41.806 12.125 -47.931 1.00 71.56 112 GLU A N 1
ATOM 895 C CA . GLU A 1 112 ? 42.052 10.783 -47.387 1.00 71.56 112 GLU A CA 1
ATOM 896 C C . GLU A 1 112 ? 40.754 10.090 -46.947 1.00 71.56 112 GLU A C 1
ATOM 898 O O . GLU A 1 112 ? 40.553 8.900 -47.193 1.00 71.56 112 GLU A O 1
ATOM 903 N N . GLU A 1 113 ? 39.830 10.844 -46.355 1.00 72.31 113 GLU A N 1
ATOM 904 C CA . GLU A 1 113 ? 38.549 10.322 -45.886 1.00 72.31 113 GLU A CA 1
ATOM 905 C C . GLU A 1 113 ? 37.624 9.981 -47.063 1.00 72.31 113 GLU A C 1
ATOM 907 O O . GLU A 1 113 ? 37.025 8.904 -47.099 1.00 72.31 113 GLU A O 1
ATOM 912 N N . LEU A 1 114 ? 37.605 10.831 -48.095 1.00 80.88 114 LEU A N 1
ATOM 913 C CA . LEU A 1 114 ? 36.877 10.583 -49.344 1.00 80.88 114 LEU A CA 1
ATOM 914 C C . LEU A 1 114 ? 37.424 9.373 -50.120 1.00 80.88 114 LEU A C 1
ATOM 916 O O . LEU A 1 114 ? 36.642 8.617 -50.704 1.00 80.88 114 LEU A O 1
ATOM 920 N N . LEU A 1 115 ? 38.746 9.168 -50.102 1.00 79.50 115 LEU A N 1
ATOM 921 C CA . LEU A 1 115 ? 39.394 7.976 -50.659 1.00 79.50 115 LEU A CA 1
ATOM 922 C C . LEU A 1 115 ? 38.982 6.712 -49.903 1.00 79.50 115 LEU A C 1
ATOM 924 O O . LEU A 1 115 ? 38.631 5.710 -50.524 1.00 79.50 115 LEU A O 1
ATOM 928 N N . SER A 1 116 ? 38.980 6.765 -48.568 1.00 76.69 116 SER A N 1
ATOM 929 C CA . SER A 1 116 ? 38.601 5.629 -47.720 1.00 76.69 116 SER A CA 1
ATOM 930 C C . SER A 1 116 ? 37.131 5.229 -47.887 1.00 76.69 116 SER A C 1
ATOM 932 O O . SER A 1 116 ? 36.799 4.044 -47.878 1.00 76.69 116 SER A O 1
ATOM 934 N N . ALA A 1 117 ? 36.259 6.213 -48.124 1.00 80.06 117 ALA A N 1
ATOM 935 C CA . ALA A 1 117 ? 34.846 6.011 -48.422 1.00 80.06 117 ALA A CA 1
ATOM 936 C C . ALA A 1 117 ? 34.599 5.527 -49.866 1.00 80.06 117 ALA A C 1
ATOM 938 O O . ALA A 1 117 ? 33.467 5.196 -50.220 1.00 80.06 117 ALA A O 1
ATOM 939 N N . GLY A 1 118 ? 35.643 5.491 -50.705 1.00 76.25 118 GLY A N 1
ATOM 940 C CA . GLY A 1 118 ? 35.567 5.095 -52.110 1.00 76.25 118 GLY A CA 1
ATOM 941 C C . GLY A 1 118 ? 34.803 6.087 -52.991 1.00 76.25 118 GLY A C 1
ATOM 942 O O . GLY A 1 118 ? 34.314 5.702 -54.053 1.00 76.25 118 GLY A O 1
ATOM 943 N N . LEU A 1 119 ? 34.659 7.343 -52.547 1.00 80.75 119 LEU A N 1
ATOM 944 C CA . LEU A 1 119 ? 33.915 8.385 -53.262 1.00 80.75 119 LEU A CA 1
ATOM 945 C C . LEU A 1 119 ? 34.738 9.029 -54.386 1.00 80.75 119 LEU A C 1
ATOM 947 O O . LEU A 1 119 ? 34.177 9.502 -55.372 1.00 80.75 119 LEU A O 1
ATOM 951 N N . ILE A 1 120 ? 36.061 9.034 -54.227 1.00 81.44 120 ILE A N 1
ATOM 952 C CA . ILE A 1 120 ? 37.048 9.496 -55.208 1.00 81.44 120 ILE A CA 1
ATOM 953 C C . ILE A 1 120 ? 38.128 8.424 -55.371 1.00 81.44 120 ILE A C 1
ATOM 955 O O . ILE A 1 120 ? 38.338 7.608 -54.470 1.00 81.44 120 ILE A O 1
ATOM 959 N N . THR A 1 121 ? 38.814 8.402 -56.513 1.00 80.44 121 THR A N 1
ATOM 960 C CA . THR A 1 121 ? 39.932 7.473 -56.736 1.00 80.44 121 THR A CA 1
ATOM 961 C C . THR A 1 121 ? 41.269 8.097 -56.332 1.00 80.44 121 THR A C 1
ATOM 963 O O . THR A 1 121 ? 41.397 9.318 -56.255 1.00 80.44 121 THR A O 1
ATOM 966 N N . ALA A 1 122 ? 42.283 7.259 -56.072 1.00 71.19 122 ALA A N 1
ATOM 967 C CA . ALA A 1 122 ? 43.637 7.720 -55.731 1.00 71.19 122 ALA A CA 1
ATOM 968 C C . ALA A 1 122 ? 44.237 8.637 -56.811 1.00 71.19 122 ALA A C 1
ATOM 970 O O . ALA A 1 122 ? 45.003 9.538 -56.485 1.00 71.19 122 ALA A O 1
ATOM 971 N N . ASP A 1 123 ? 43.844 8.441 -58.073 1.00 72.31 123 ASP A N 1
ATOM 972 C CA . ASP A 1 123 ? 44.263 9.278 -59.200 1.00 72.31 123 ASP A CA 1
ATOM 973 C C . ASP A 1 123 ? 43.633 10.684 -59.114 1.00 72.31 123 ASP A C 1
ATOM 975 O O . ASP A 1 123 ? 44.334 11.689 -59.209 1.00 72.31 123 ASP A O 1
ATOM 979 N N . ASP A 1 124 ? 42.335 10.762 -58.794 1.00 73.62 124 ASP A N 1
ATOM 980 C CA . ASP A 1 124 ? 41.601 12.030 -58.635 1.00 73.62 124 ASP A CA 1
ATOM 981 C C . ASP A 1 124 ? 42.055 12.831 -57.394 1.00 73.62 124 ASP A C 1
ATOM 983 O O . ASP A 1 124 ? 42.090 14.064 -57.402 1.00 73.62 124 ASP A O 1
ATOM 987 N N . ALA A 1 125 ? 42.423 12.149 -56.305 1.00 63.66 125 ALA A N 1
ATOM 988 C CA . ALA A 1 125 ? 42.871 12.795 -55.067 1.00 63.66 125 ALA A CA 1
ATOM 989 C C . ALA A 1 125 ? 44.267 13.439 -55.192 1.00 63.66 125 ALA A C 1
ATOM 991 O O . ALA A 1 125 ? 44.542 14.471 -54.564 1.00 63.66 125 ALA A O 1
ATOM 992 N N . LEU A 1 126 ? 45.134 12.854 -56.028 1.00 63.66 126 LEU A N 1
ATOM 993 C CA . LEU A 1 126 ? 46.470 13.377 -56.324 1.00 63.66 126 LEU A CA 1
ATOM 994 C C . LEU A 1 126 ? 46.410 14.681 -57.135 1.00 63.66 126 LEU A C 1
ATOM 996 O O . LEU A 1 126 ? 47.238 15.569 -56.926 1.00 63.66 126 LEU A O 1
ATOM 1000 N N . GLU A 1 127 ? 45.404 14.849 -57.999 1.00 63.28 127 GLU A N 1
ATOM 1001 C CA . GLU A 1 127 ? 45.205 16.086 -58.767 1.00 63.28 127 GLU A CA 1
ATOM 1002 C C . GLU A 1 127 ? 44.723 17.251 -57.881 1.00 63.28 127 GLU A C 1
ATOM 1004 O O . GLU A 1 127 ? 45.070 18.409 -58.120 1.00 63.28 127 GLU A O 1
ATOM 1009 N N . SER A 1 128 ? 43.971 16.953 -56.814 1.00 57.44 128 SER A N 1
ATOM 1010 C CA . SER A 1 128 ? 43.357 17.971 -55.954 1.00 57.44 128 SER A CA 1
ATOM 1011 C C . SER A 1 128 ? 44.256 18.497 -54.831 1.00 57.44 128 SER A C 1
ATOM 1013 O O . SER A 1 128 ? 44.043 19.625 -54.384 1.00 57.44 128 SER A O 1
ATOM 1015 N N . THR A 1 129 ? 45.211 17.711 -54.322 1.00 53.25 129 THR A N 1
ATOM 1016 C CA . THR A 1 129 ? 45.967 18.084 -53.106 1.00 53.25 129 THR A CA 1
ATOM 1017 C C . THR A 1 129 ? 47.408 18.523 -53.365 1.00 53.25 129 THR A C 1
ATOM 1019 O O . THR A 1 129 ? 48.011 19.140 -52.490 1.00 53.25 129 THR A O 1
ATOM 1022 N N . GLY A 1 130 ? 47.961 18.290 -54.562 1.00 53.50 130 GLY A N 1
ATOM 1023 C CA . GLY A 1 130 ? 49.335 18.693 -54.888 1.00 53.50 130 GLY A CA 1
ATOM 1024 C C . GLY A 1 130 ? 50.391 18.078 -53.958 1.00 53.50 130 GLY A C 1
ATOM 1025 O O . GLY A 1 130 ? 51.430 18.695 -53.728 1.00 53.50 130 GLY A O 1
ATOM 1026 N N . ILE A 1 131 ? 50.103 16.902 -53.390 1.00 51.22 131 ILE A N 1
ATOM 1027 C CA . ILE A 1 131 ? 50.994 16.163 -52.492 1.00 51.22 131 ILE A CA 1
ATOM 1028 C C . ILE A 1 131 ? 51.801 15.157 -53.329 1.00 51.22 131 ILE A C 1
ATOM 1030 O O . ILE A 1 131 ? 51.230 14.365 -54.077 1.00 51.22 131 ILE A O 1
ATOM 1034 N N . ASP A 1 132 ? 53.131 15.220 -53.224 1.00 49.28 132 ASP A N 1
ATOM 1035 C CA . ASP A 1 132 ? 54.076 14.345 -53.931 1.00 49.28 132 ASP A CA 1
ATOM 1036 C C . ASP A 1 132 ? 53.882 12.856 -53.565 1.00 49.28 132 ASP A C 1
ATOM 1038 O O . ASP A 1 132 ? 53.666 12.502 -52.405 1.00 49.28 132 ASP A O 1
ATOM 1042 N N . GLN A 1 133 ? 54.003 11.979 -54.570 1.00 54.41 133 GLN A N 1
ATOM 1043 C CA . GLN A 1 133 ? 53.672 10.540 -54.536 1.00 54.41 133 GLN A CA 1
ATOM 1044 C C . GLN A 1 133 ? 54.494 9.672 -53.559 1.00 54.41 133 GLN A C 1
ATOM 1046 O O . GLN A 1 133 ? 54.164 8.504 -53.368 1.00 54.41 133 GLN A O 1
ATOM 1051 N N . ASP A 1 134 ? 55.527 10.210 -52.910 1.00 51.38 134 ASP A N 1
ATOM 1052 C CA . ASP A 1 134 ? 56.500 9.419 -52.140 1.00 51.38 134 ASP A CA 1
ATOM 1053 C C . ASP A 1 134 ? 56.037 9.020 -50.717 1.00 51.38 134 ASP A C 1
ATOM 1055 O O . ASP A 1 134 ? 56.764 8.314 -50.023 1.00 51.38 134 ASP A O 1
ATOM 1059 N N . ILE A 1 135 ? 54.851 9.440 -50.249 1.00 52.53 135 ILE A N 1
ATOM 1060 C CA . ILE A 1 135 ? 54.394 9.197 -48.857 1.00 52.53 135 ILE A CA 1
ATOM 1061 C C . ILE A 1 135 ? 53.426 8.001 -48.726 1.00 52.53 135 ILE A C 1
ATOM 1063 O O . ILE A 1 135 ? 53.294 7.422 -47.650 1.00 52.53 135 ILE A O 1
ATOM 1067 N N . VAL A 1 136 ? 52.758 7.580 -49.804 1.00 50.50 136 VAL A N 1
ATOM 1068 C CA . VAL A 1 136 ? 51.623 6.635 -49.706 1.00 50.50 136 VAL A CA 1
ATOM 1069 C C . VAL A 1 136 ? 52.053 5.156 -49.690 1.00 50.50 136 VAL A C 1
ATOM 1071 O O . VAL A 1 136 ? 51.299 4.303 -49.229 1.00 50.50 136 VAL A O 1
ATOM 1074 N N . GLU A 1 137 ? 53.273 4.820 -50.119 1.00 52.34 137 GLU A N 1
ATOM 1075 C CA . GLU A 1 137 ? 53.731 3.417 -50.162 1.00 52.34 137 GLU A CA 1
ATOM 1076 C C . GLU A 1 137 ? 54.085 2.808 -48.786 1.00 52.34 137 GLU A C 1
ATOM 1078 O O . GLU A 1 137 ? 54.208 1.590 -48.688 1.00 52.34 137 GLU A O 1
ATOM 1083 N N . GLU A 1 138 ? 54.203 3.594 -47.706 1.00 49.31 138 GLU A N 1
ATOM 1084 C CA . GLU A 1 138 ? 54.686 3.089 -46.402 1.00 49.31 138 GLU A CA 1
ATOM 1085 C C . GLU A 1 138 ? 53.580 2.551 -45.464 1.00 49.31 138 GLU A C 1
ATOM 1087 O O . GLU A 1 138 ? 53.878 1.867 -44.490 1.00 49.31 138 GLU A O 1
ATOM 1092 N N . THR A 1 139 ? 52.290 2.792 -45.730 1.00 47.69 139 THR A N 1
ATOM 1093 C CA . THR A 1 139 ? 51.206 2.452 -44.771 1.00 47.69 139 THR A CA 1
ATOM 1094 C C . THR A 1 139 ? 50.389 1.203 -45.107 1.00 47.69 139 THR A C 1
ATOM 1096 O O . THR A 1 139 ? 49.485 0.846 -44.352 1.00 47.69 139 THR A O 1
ATOM 1099 N N . ILE A 1 140 ? 50.719 0.486 -46.186 1.00 49.69 140 ILE A N 1
ATOM 1100 C CA . ILE A 1 140 ? 50.053 -0.773 -46.564 1.00 49.69 140 ILE A CA 1
ATOM 1101 C C . ILE A 1 140 ? 51.006 -1.961 -46.343 1.00 49.69 140 ILE A C 1
ATOM 1103 O O . ILE A 1 140 ? 51.290 -2.736 -47.251 1.00 49.69 140 ILE A O 1
ATOM 1107 N N . GLU A 1 141 ? 51.488 -2.135 -45.109 1.00 43.53 141 GLU A N 1
ATOM 1108 C CA . GLU A 1 141 ? 52.025 -3.418 -44.635 1.00 43.53 141 GLU A CA 1
ATOM 1109 C C . GLU A 1 141 ? 50.966 -4.135 -43.780 1.00 43.53 141 GLU A C 1
ATOM 1111 O O . GLU A 1 141 ? 50.850 -3.980 -42.571 1.00 43.53 141 GLU A O 1
ATOM 1116 N N . VAL A 1 142 ? 50.128 -4.876 -44.504 1.00 50.09 142 VAL A N 1
ATOM 1117 C CA . VAL A 1 142 ? 49.385 -6.095 -44.151 1.00 50.09 142 VAL A CA 1
ATOM 1118 C C . VAL A 1 142 ? 49.636 -6.657 -42.733 1.00 50.09 142 VAL A C 1
ATOM 1120 O O . VAL A 1 142 ? 50.579 -7.417 -42.523 1.00 50.09 142 VAL A O 1
ATOM 1123 N N . GLU A 1 143 ? 48.705 -6.434 -41.797 1.00 46.72 143 GLU A N 1
ATOM 1124 C CA . GLU A 1 143 ? 48.563 -7.280 -40.601 1.00 46.72 143 GLU A CA 1
ATOM 1125 C C . GLU A 1 143 ? 47.587 -8.427 -40.918 1.00 46.72 143 GLU A C 1
ATOM 1127 O O . GLU A 1 143 ? 46.362 -8.316 -40.840 1.00 46.72 143 GLU A O 1
ATOM 1132 N N . SER A 1 144 ? 48.160 -9.530 -41.403 1.00 48.91 144 SER A N 1
ATOM 1133 C CA . SER A 1 144 ? 47.457 -10.766 -41.722 1.00 48.91 144 SER A CA 1
ATOM 1134 C C . SER A 1 144 ? 47.233 -11.626 -40.477 1.00 48.91 144 SER A C 1
ATOM 1136 O O . SER A 1 144 ? 48.195 -11.991 -39.810 1.00 48.91 144 SER A O 1
ATOM 1138 N N . ALA A 1 145 ? 45.987 -12.070 -40.304 1.00 53.25 145 ALA A N 1
ATOM 1139 C CA . ALA A 1 145 ? 45.585 -13.346 -39.707 1.00 53.25 145 ALA A CA 1
ATOM 1140 C C . ALA A 1 145 ? 46.042 -13.652 -38.263 1.00 53.25 145 ALA A C 1
ATOM 1142 O O . ALA A 1 145 ? 47.075 -14.284 -38.055 1.00 53.25 145 ALA A O 1
ATOM 1143 N N . GLU A 1 146 ? 45.156 -13.397 -37.291 1.00 50.03 146 GLU A N 1
ATOM 1144 C CA . GLU A 1 146 ? 45.162 -14.109 -36.005 1.00 50.03 146 GLU A CA 1
ATOM 1145 C C . GLU A 1 146 ? 43.869 -14.934 -35.824 1.00 50.03 146 GLU A C 1
ATOM 1147 O O . GLU A 1 146 ? 42.780 -14.446 -35.530 1.00 50.03 146 GLU A O 1
ATOM 1152 N N . GLU A 1 147 ? 44.025 -16.211 -36.166 1.00 47.41 147 GLU A N 1
ATOM 1153 C CA . GLU A 1 147 ? 43.428 -17.438 -35.626 1.00 47.41 147 GLU A CA 1
ATOM 1154 C C . GLU A 1 147 ? 42.308 -17.309 -34.563 1.00 47.41 147 GLU A C 1
ATOM 1156 O O . GLU A 1 147 ? 42.542 -17.160 -33.366 1.00 47.41 147 GLU A O 1
ATOM 1161 N N . VAL A 1 148 ? 41.056 -17.494 -34.999 1.00 46.66 148 VAL A N 1
ATOM 1162 C CA . VAL A 1 148 ? 39.897 -17.708 -34.117 1.00 46.66 148 VAL A CA 1
ATOM 1163 C C . VAL A 1 148 ? 39.994 -19.104 -33.488 1.00 46.66 148 VAL A C 1
ATOM 1165 O O . VAL A 1 148 ? 39.788 -20.122 -34.149 1.00 46.66 148 VAL A O 1
ATOM 1168 N N . GLN A 1 149 ? 40.316 -19.143 -32.197 1.00 47.94 149 GLN A N 1
ATOM 1169 C CA . GLN A 1 149 ? 40.437 -20.356 -31.390 1.00 47.94 149 GLN A CA 1
ATOM 1170 C C . GLN A 1 149 ? 39.050 -20.969 -31.098 1.00 47.94 149 GLN A C 1
ATOM 1172 O O . GLN A 1 149 ? 38.135 -20.290 -30.634 1.00 47.94 149 GLN A O 1
ATOM 1177 N N . TYR A 1 150 ? 38.894 -22.261 -31.397 1.00 49.00 150 TYR A N 1
ATOM 1178 C CA . TYR A 1 150 ? 37.642 -23.021 -31.317 1.00 49.00 150 TYR A CA 1
ATOM 1179 C C . TYR A 1 150 ? 37.022 -23.066 -29.904 1.00 49.00 150 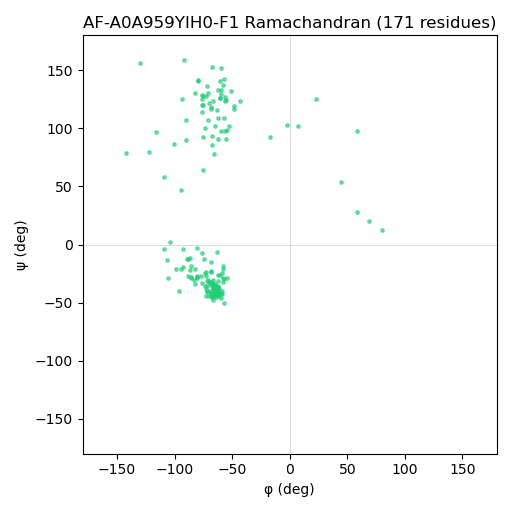TYR A C 1
ATOM 1181 O O . TYR A 1 150 ? 37.684 -23.407 -28.924 1.00 49.00 150 TYR A O 1
ATOM 1189 N N . LEU A 1 151 ? 35.710 -22.812 -29.836 1.00 59.00 151 LEU A N 1
ATOM 1190 C CA . LEU A 1 151 ? 34.818 -23.147 -28.718 1.00 59.00 151 LEU A CA 1
ATOM 1191 C C . LEU A 1 151 ? 34.773 -24.681 -28.525 1.00 59.00 151 LEU A C 1
ATOM 1193 O O . LEU A 1 151 ? 34.575 -25.391 -29.515 1.00 59.00 151 LEU A O 1
ATOM 1197 N N . PRO A 1 152 ? 34.913 -25.224 -27.300 1.00 54.19 152 PRO A N 1
ATOM 1198 C CA . PRO A 1 152 ? 34.747 -26.655 -27.071 1.00 54.19 152 PRO A CA 1
ATOM 1199 C C . PRO A 1 152 ? 33.275 -27.040 -27.267 1.00 54.19 152 PRO A C 1
ATOM 1201 O O . PRO A 1 152 ? 32.389 -26.574 -26.555 1.00 54.19 152 PRO A O 1
ATOM 1204 N N . HIS A 1 153 ? 33.031 -27.882 -28.267 1.00 53.88 153 HIS A N 1
ATOM 1205 C CA . HIS A 1 153 ? 31.712 -28.300 -28.732 1.00 53.88 153 HIS A CA 1
ATOM 1206 C C . HIS A 1 153 ? 31.275 -29.621 -28.079 1.00 53.88 153 HIS A C 1
ATOM 1208 O O . HIS A 1 153 ? 30.804 -30.515 -28.770 1.00 53.88 153 HIS A O 1
ATOM 1214 N N . ASP A 1 154 ? 31.422 -29.749 -26.761 1.00 55.00 154 ASP A N 1
ATOM 1215 C CA . ASP A 1 154 ? 30.938 -30.914 -26.011 1.00 55.00 154 ASP A CA 1
ATOM 1216 C C . ASP A 1 154 ? 29.968 -30.443 -24.924 1.00 55.00 154 ASP A C 1
ATOM 1218 O O . ASP A 1 154 ? 30.318 -30.285 -23.753 1.00 55.00 154 ASP A O 1
ATOM 1222 N N . LEU A 1 155 ? 28.726 -30.181 -25.335 1.00 63.50 155 LEU A N 1
ATOM 1223 C CA . LEU A 1 155 ? 27.606 -30.187 -24.402 1.00 63.50 155 LEU A CA 1
ATOM 1224 C C . LEU A 1 155 ? 27.267 -31.657 -24.120 1.00 63.50 155 LEU A C 1
ATOM 1226 O O . LEU A 1 155 ? 27.047 -32.400 -25.079 1.00 63.50 155 LEU A O 1
ATOM 1230 N N . PRO A 1 156 ? 27.226 -32.103 -22.853 1.00 63.12 156 PRO A N 1
ATOM 1231 C CA . PRO A 1 156 ? 26.698 -33.422 -22.549 1.00 63.12 156 PRO A CA 1
ATOM 1232 C C . PRO A 1 156 ? 25.245 -33.477 -23.032 1.00 63.12 156 PRO A C 1
ATOM 1234 O O . PRO A 1 156 ? 24.457 -32.579 -22.729 1.00 63.12 156 PRO A O 1
ATOM 1237 N N . GLU A 1 157 ? 24.905 -34.511 -23.802 1.00 61.97 157 GLU A N 1
ATOM 1238 C CA . GLU A 1 157 ? 23.519 -34.848 -24.124 1.00 61.97 157 GLU A CA 1
ATOM 1239 C C . GLU A 1 157 ? 22.811 -35.186 -22.807 1.00 61.97 157 GLU A C 1
ATOM 1241 O O . GLU A 1 157 ? 22.871 -36.311 -22.316 1.00 61.97 157 GLU A O 1
ATOM 1246 N N . LEU A 1 158 ? 22.221 -34.171 -22.181 1.00 61.84 158 LEU A N 1
ATOM 1247 C CA . LEU A 1 158 ? 21.313 -34.347 -21.060 1.00 61.84 158 LEU A CA 1
ATOM 1248 C C . LEU A 1 158 ? 20.037 -34.969 -21.620 1.00 61.84 158 LEU A C 1
ATOM 1250 O O . LEU A 1 158 ? 19.428 -34.414 -22.539 1.00 61.84 158 LEU A O 1
ATOM 1254 N N . ASP A 1 159 ? 19.675 -36.136 -21.092 1.00 73.44 159 ASP A N 1
ATOM 1255 C CA . ASP A 1 159 ? 18.391 -36.759 -21.374 1.00 73.44 159 ASP A CA 1
ATOM 1256 C C . ASP A 1 159 ? 17.255 -35.825 -20.924 1.00 73.44 159 ASP A C 1
ATOM 1258 O O . ASP A 1 159 ? 17.414 -34.973 -20.045 1.00 73.44 159 ASP A O 1
ATOM 1262 N N . GLU A 1 160 ? 16.102 -35.929 -21.587 1.00 71.69 160 GLU A N 1
ATOM 1263 C CA . GLU A 1 160 ? 14.948 -35.059 -21.306 1.00 71.69 160 GLU A CA 1
ATOM 1264 C C . GLU A 1 160 ? 14.488 -35.166 -19.838 1.00 71.69 160 GLU A C 1
ATOM 1266 O O . GLU A 1 160 ? 13.892 -34.227 -19.311 1.00 71.69 160 GLU A O 1
ATOM 1271 N N . ASP A 1 161 ? 14.842 -36.262 -19.163 1.00 73.31 161 ASP A N 1
ATOM 1272 C CA . ASP A 1 161 ? 14.515 -36.527 -17.767 1.00 73.31 161 ASP A CA 1
ATOM 1273 C C . ASP A 1 161 ? 15.486 -35.835 -16.782 1.00 73.31 161 ASP A C 1
ATOM 1275 O O . ASP A 1 161 ? 15.034 -35.330 -15.754 1.00 73.31 161 ASP A O 1
ATOM 1279 N N . ALA A 1 162 ? 16.785 -35.682 -17.095 1.00 72.75 162 ALA A N 1
ATOM 1280 C CA . ALA A 1 162 ? 17.716 -34.924 -16.242 1.00 72.75 162 ALA A CA 1
ATOM 1281 C C . ALA A 1 162 ? 17.422 -33.420 -16.212 1.00 72.75 162 ALA A C 1
ATOM 1283 O O . ALA A 1 162 ? 17.800 -32.729 -15.262 1.00 72.75 162 ALA A O 1
ATOM 1284 N N . TRP A 1 163 ? 16.738 -32.895 -17.233 1.00 73.25 163 TRP A N 1
ATOM 1285 C CA . TRP A 1 163 ? 16.262 -31.513 -17.211 1.00 73.25 163 TRP A CA 1
ATOM 1286 C C . TRP A 1 163 ? 15.192 -31.292 -16.142 1.00 73.25 163 TRP A C 1
ATOM 1288 O O . TRP A 1 163 ? 15.155 -30.216 -15.553 1.00 73.25 163 TRP A O 1
ATOM 1298 N N . LEU A 1 164 ? 14.347 -32.287 -15.869 1.00 69.50 164 LEU A N 1
ATOM 1299 C CA . LEU A 1 164 ? 13.286 -32.188 -14.866 1.00 69.50 164 LEU A CA 1
ATOM 1300 C C . LEU A 1 164 ? 13.855 -32.216 -13.443 1.00 69.50 164 LEU A C 1
ATOM 1302 O O . LEU A 1 164 ? 13.533 -31.332 -12.651 1.00 69.50 164 LEU A O 1
ATOM 1306 N N . ASP A 1 165 ? 14.798 -33.121 -13.176 1.00 72.62 165 ASP A N 1
ATOM 1307 C CA . ASP A 1 165 ? 15.456 -33.231 -11.866 1.00 72.62 165 ASP A CA 1
ATOM 1308 C C . ASP A 1 165 ? 16.235 -31.956 -11.485 1.00 72.62 165 ASP A C 1
ATOM 1310 O O . ASP A 1 165 ? 16.241 -31.553 -10.322 1.00 72.62 165 ASP A O 1
ATOM 1314 N N . LEU A 1 166 ? 16.855 -31.269 -12.456 1.00 72.31 166 LEU A N 1
ATOM 1315 C CA . LEU A 1 166 ? 17.597 -30.027 -12.194 1.00 72.31 166 LEU A CA 1
ATOM 1316 C C . LEU A 1 166 ? 16.681 -28.868 -11.753 1.00 72.31 166 LEU A C 1
ATOM 1318 O O . LEU A 1 166 ? 17.114 -27.987 -11.011 1.00 72.31 166 LEU A O 1
ATOM 1322 N N . PHE A 1 167 ? 15.427 -28.845 -12.215 1.00 68.12 167 PHE A N 1
ATOM 1323 C CA . PHE A 1 167 ? 14.461 -27.801 -11.855 1.00 68.12 167 PHE A CA 1
ATOM 1324 C C . PHE A 1 167 ? 13.677 -28.123 -10.579 1.00 68.12 167 PHE A C 1
ATOM 1326 O O . PHE A 1 167 ? 13.249 -27.198 -9.888 1.00 68.12 167 PHE A O 1
ATOM 1333 N N . GLU A 1 168 ? 13.491 -29.400 -10.254 1.00 68.81 168 GLU A N 1
ATOM 1334 C CA . GLU A 1 168 ? 12.681 -29.824 -9.107 1.00 68.81 168 GLU A CA 1
ATOM 1335 C C . GLU A 1 168 ? 13.426 -29.630 -7.771 1.00 68.81 168 GLU A C 1
ATOM 1337 O O . GLU A 1 168 ? 12.822 -29.210 -6.780 1.00 68.81 168 GLU A O 1
ATOM 1342 N N . ASP A 1 169 ? 14.754 -29.796 -7.765 1.00 65.25 169 ASP A N 1
ATOM 1343 C CA . ASP A 1 169 ? 15.578 -29.678 -6.550 1.00 65.25 169 ASP A CA 1
ATOM 1344 C C . ASP A 1 169 ? 15.826 -28.212 -6.115 1.00 65.25 169 ASP A C 1
ATOM 1346 O O . ASP A 1 169 ? 15.975 -27.933 -4.924 1.00 65.25 169 ASP A O 1
ATOM 1350 N N . ASP A 1 170 ? 15.808 -27.250 -7.051 1.00 64.81 170 ASP A N 1
ATOM 1351 C CA . ASP A 1 170 ? 16.041 -25.821 -6.749 1.00 64.81 170 ASP A CA 1
ATOM 1352 C C . ASP A 1 170 ? 14.736 -25.037 -6.484 1.00 64.81 170 ASP A C 1
ATOM 1354 O O . ASP A 1 170 ? 14.751 -23.987 -5.836 1.00 64.81 170 ASP A O 1
ATOM 1358 N N . PHE A 1 171 ? 13.581 -25.559 -6.928 1.00 53.53 171 PHE A N 1
ATOM 1359 C CA . PHE A 1 171 ? 12.272 -24.918 -6.730 1.00 53.53 171 PHE A CA 1
ATOM 1360 C C . PHE A 1 171 ? 11.331 -25.610 -5.741 1.00 53.53 171 PHE A C 1
ATOM 1362 O O . PHE A 1 171 ? 10.299 -25.015 -5.425 1.00 53.53 171 PHE A O 1
ATOM 1369 N N . GLY A 1 172 ? 11.695 -26.773 -5.189 1.00 58.41 172 GLY A N 1
ATOM 1370 C CA . GLY A 1 172 ? 11.063 -27.356 -3.999 1.00 58.41 172 GLY A CA 1
ATOM 1371 C C . GLY A 1 172 ? 9.531 -27.301 -3.997 1.00 58.41 172 GLY A C 1
ATOM 1372 O O . GLY A 1 172 ? 8.941 -26.756 -3.055 1.00 58.41 172 GLY A O 1
ATOM 1373 N N . LEU A 1 173 ? 8.906 -27.819 -5.058 1.00 46.91 173 LEU A N 1
ATOM 1374 C CA . LEU A 1 173 ? 7.457 -28.024 -5.150 1.00 46.91 173 LEU A CA 1
ATOM 1375 C C . LEU A 1 173 ? 7.077 -29.464 -4.805 1.00 46.91 173 LEU A C 1
ATOM 1377 O O . LEU A 1 173 ? 7.785 -30.388 -5.249 1.00 46.91 173 LEU A O 1
#

Mean predicted aligned error: 23.91 Å

pLDDT: mean 71.14, std 13.02, range [38.31, 94.56]

Foldseek 3Di:
DDDDDDPVLVVCCVPPVPVSPDDDPDDDDDPPCPVVVVVVVCCVVPVPPPPDDPPCVVVVVVVVVVVVVVVVVVVVPPDPCPPPPVVVVVVVDDVVVVVVVVVPDPPPDQLVNCCVVVVDDPVRSCVPPVDDPPPPPPPPDDPDDDDDDDDPPDDDPDDPVNVVVVVCVVPVD

Radius of gyration: 49.46 Å; Cα contacts (8 Å, |Δi|>4): 27; chains: 1; bounding box: 122×61×105 Å

Solvent-accessible surface area (backbone atoms only — not comparable to full-atom values): 11500 Å² total; per-residue (Å²): 136,82,85,69,92,68,56,69,59,59,56,33,40,75,77,38,56,76,62,52,69,53,77,80,76,74,78,85,76,74,62,90,64,51,70,72,47,45,56,54,54,50,47,60,72,65,65,58,79,73,81,79,71,71,77,62,68,73,50,52,61,57,52,52,52,52,52,52,52,51,53,53,50,59,72,68,45,78,71,81,76,67,66,77,55,58,65,63,54,58,69,66,53,52,71,68,56,54,50,53,49,59,71,69,47,84,76,85,75,49,66,67,57,39,43,73,71,64,76,45,51,78,70,59,46,46,73,74,67,77,61,75,81,86,68,69,80,78,79,77,75,81,88,74,84,84,83,85,78,82,78,87,88,74,76,80,87,70,53,81,65,59,58,51,57,65,52,47,75,79,62,72,122

Sequence (173 aa):
MAPKNKDIQDELRDIFPELATWPEPEEPEVPAGYFDRLEQEVLEKTIGRKKVIPMVARWVTAAAALVLLFIGWQFLRPQPQAAPDFQSQLAELDWLDVIAMLESEDIDLSAEELLSAGLITADDALESTGIDQDIVEETIEVESAEEVQYLPHDLPELDEDAWLDLFEDDFGL